Protein AF-A0A918RK84-F1 (afdb_monomer_lite)

InterPro domains:
  IPR019886 Sodium symporter small subunit [PF13937] (36-111)
  IPR019886 Sodium symporter small subunit [TIGR03647] (37-111)

Organism: NCBI:txid1329800

Radius of gyration: 28.14 Å; chains: 1; bounding box: 78×20×62 Å

Structure (mmCIF, N/CA/C/O backbone):
data_AF-A0A918RK84-F1
#
_entry.id   AF-A0A918RK84-F1
#
loop_
_atom_site.group_PDB
_atom_site.id
_atom_site.type_symbol
_atom_site.label_atom_id
_atom_site.label_alt_id
_atom_site.label_comp_id
_atom_site.label_asym_id
_atom_site.label_entity_id
_atom_site.label_seq_id
_atom_site.pdbx_PDB_ins_code
_atom_site.Cartn_x
_atom_site.Cartn_y
_atom_site.Cartn_z
_atom_site.occupancy
_atom_site.B_iso_or_equiv
_atom_site.auth_seq_id
_atom_site.auth_comp_id
_atom_site.auth_asym_id
_atom_site.auth_atom_id
_atom_site.pdbx_PDB_model_num
ATOM 1 N N . MET A 1 1 ? 55.969 -10.867 -16.854 1.00 53.53 1 MET A N 1
ATOM 2 C CA . MET A 1 1 ? 56.149 -11.609 -18.125 1.00 53.53 1 MET A CA 1
ATOM 3 C C . MET A 1 1 ? 54.866 -11.724 -18.970 1.00 53.53 1 MET A C 1
ATOM 5 O O . MET A 1 1 ? 54.984 -11.781 -20.182 1.00 53.53 1 MET A O 1
ATOM 9 N N . ALA A 1 2 ? 53.653 -11.671 -18.391 1.00 54.00 2 ALA A N 1
ATOM 10 C CA . ALA A 1 2 ? 52.381 -11.775 -19.135 1.00 54.00 2 ALA A CA 1
ATOM 11 C C . ALA A 1 2 ? 52.042 -10.578 -20.061 1.00 54.00 2 ALA A C 1
ATOM 13 O O . ALA A 1 2 ? 51.409 -10.757 -21.097 1.00 54.00 2 ALA A O 1
ATOM 14 N N . TYR A 1 3 ? 52.509 -9.366 -19.743 1.00 56.25 3 TYR A N 1
ATOM 15 C CA . TYR A 1 3 ? 52.186 -8.155 -20.516 1.00 56.25 3 TYR A CA 1
ATOM 16 C C . TYR A 1 3 ? 52.828 -8.094 -21.916 1.00 56.25 3 TYR A C 1
ATOM 18 O O . TYR A 1 3 ? 52.288 -7.437 -22.803 1.00 56.25 3 TYR A O 1
ATOM 26 N N . TYR A 1 4 ? 53.944 -8.797 -22.148 1.00 61.91 4 TYR A N 1
ATOM 27 C CA . TYR A 1 4 ? 54.603 -8.821 -23.463 1.00 61.91 4 TYR A CA 1
ATOM 28 C C . TYR A 1 4 ? 53.859 -9.696 -24.482 1.00 61.91 4 TYR A C 1
ATOM 30 O O . TYR A 1 4 ? 53.801 -9.343 -25.658 1.00 61.91 4 TYR A O 1
ATOM 38 N N . TYR A 1 5 ? 53.220 -10.781 -24.035 1.00 60.53 5 TYR A N 1
ATOM 39 C CA . TYR A 1 5 ? 52.457 -11.668 -24.921 1.00 60.53 5 TYR A CA 1
ATOM 40 C C . TYR A 1 5 ? 51.179 -11.004 -25.458 1.00 60.53 5 TYR A C 1
ATOM 42 O O . TYR A 1 5 ? 50.834 -11.186 -26.623 1.00 60.53 5 TYR A O 1
ATOM 50 N N . CYS A 1 6 ? 50.522 -10.158 -24.659 1.00 61.62 6 CYS A N 1
ATOM 51 C CA . CYS A 1 6 ? 49.292 -9.469 -25.068 1.00 61.62 6 CYS A CA 1
ATOM 52 C C . CYS A 1 6 ? 49.505 -8.420 -26.180 1.00 61.62 6 CYS A C 1
ATOM 54 O O . CYS A 1 6 ? 48.592 -8.157 -26.959 1.00 61.62 6 CYS A O 1
ATOM 56 N N . ARG A 1 7 ? 50.706 -7.831 -26.297 1.00 68.00 7 ARG A N 1
ATOM 57 C CA . ARG A 1 7 ? 51.005 -6.773 -27.284 1.00 68.00 7 ARG A CA 1
ATOM 58 C C . ARG A 1 7 ? 51.393 -7.312 -28.668 1.00 68.00 7 ARG A C 1
ATOM 60 O O . ARG A 1 7 ? 51.159 -6.625 -29.655 1.00 68.00 7 ARG A O 1
ATOM 67 N N . ILE A 1 8 ? 51.954 -8.524 -28.748 1.00 63.16 8 ILE A N 1
ATOM 68 C CA . ILE A 1 8 ? 52.411 -9.147 -30.009 1.00 63.16 8 ILE A CA 1
ATOM 69 C C . ILE A 1 8 ? 51.248 -9.762 -30.802 1.00 63.16 8 ILE A C 1
ATOM 71 O O . ILE A 1 8 ? 51.294 -9.798 -32.027 1.00 63.16 8 ILE A O 1
ATOM 75 N N . LEU A 1 9 ? 50.178 -10.194 -30.130 1.00 66.00 9 LEU A N 1
ATOM 76 C CA . LEU A 1 9 ? 49.045 -10.846 -30.789 1.00 66.00 9 LEU A CA 1
ATOM 77 C C . LEU A 1 9 ? 48.029 -9.882 -31.419 1.00 66.00 9 LEU A C 1
ATOM 79 O O . LEU A 1 9 ? 47.161 -10.354 -32.135 1.00 66.00 9 LEU A O 1
ATOM 83 N N . GLY A 1 10 ? 48.084 -8.565 -31.180 1.00 53.22 10 GLY A N 1
ATOM 84 C CA . GLY A 1 10 ? 47.182 -7.585 -31.823 1.00 53.22 10 GLY A CA 1
ATOM 85 C C . GLY A 1 10 ? 45.668 -7.795 -31.596 1.00 53.22 10 GLY A C 1
ATOM 86 O O . GLY A 1 10 ? 44.852 -7.090 -32.183 1.00 53.22 10 GLY A O 1
ATOM 87 N N . ILE A 1 11 ? 45.271 -8.744 -30.743 1.00 59.31 11 ILE A N 1
ATOM 88 C CA . ILE A 1 11 ? 43.905 -9.293 -30.680 1.00 59.31 11 ILE A CA 1
ATOM 89 C C . ILE A 1 11 ? 42.993 -8.589 -29.654 1.00 59.31 11 ILE A C 1
ATOM 91 O O . ILE A 1 11 ? 41.808 -8.894 -29.587 1.00 59.31 11 ILE A O 1
ATOM 95 N N . GLN A 1 12 ? 43.449 -7.583 -28.898 1.00 57.91 12 GLN A N 1
ATOM 96 C CA . GLN A 1 12 ? 42.578 -6.961 -27.879 1.00 57.91 12 GLN A CA 1
ATOM 97 C C . GLN A 1 12 ? 41.676 -5.803 -28.337 1.00 57.91 12 GLN A C 1
ATOM 99 O O . GLN A 1 12 ? 40.825 -5.392 -27.555 1.00 57.91 12 GLN A O 1
ATOM 104 N N . GLN A 1 13 ? 41.767 -5.313 -29.579 1.00 55.53 13 GLN A N 1
ATOM 105 C CA . GLN A 1 13 ? 40.878 -4.231 -30.050 1.00 55.53 13 GLN A CA 1
ATOM 106 C C . GLN A 1 13 ? 39.877 -4.670 -31.133 1.00 55.53 13 GLN A C 1
ATOM 108 O O . GLN A 1 13 ? 38.813 -4.073 -31.257 1.00 55.53 13 GLN A O 1
ATOM 113 N N . ALA A 1 14 ? 40.166 -5.727 -31.897 1.00 52.97 14 ALA A N 1
ATOM 114 C CA . ALA A 1 14 ? 39.341 -6.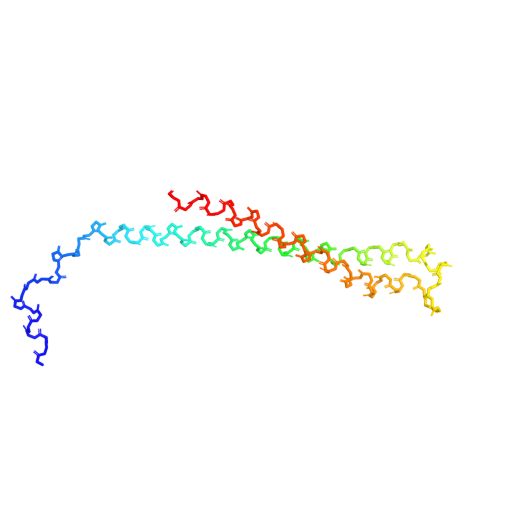115 -33.047 1.00 52.97 14 ALA A CA 1
ATOM 115 C C . ALA A 1 14 ? 37.980 -6.733 -32.664 1.00 52.97 14 ALA A C 1
ATOM 117 O O . ALA A 1 14 ? 37.023 -6.616 -33.424 1.00 52.97 14 ALA A O 1
ATOM 118 N N . ALA A 1 15 ? 37.863 -7.338 -31.477 1.00 60.31 15 ALA A N 1
ATOM 119 C CA . ALA A 1 15 ? 36.588 -7.854 -30.964 1.00 60.31 15 ALA A CA 1
ATOM 120 C C . ALA A 1 15 ? 35.748 -6.786 -30.230 1.00 60.31 15 ALA A C 1
ATOM 122 O O . ALA A 1 15 ? 34.569 -7.002 -29.957 1.00 60.31 15 ALA A O 1
ATOM 123 N N . TYR A 1 16 ? 36.336 -5.625 -29.925 1.00 61.53 16 TYR A N 1
ATOM 124 C CA . TYR A 1 16 ? 35.685 -4.531 -29.207 1.00 61.53 16 TYR A CA 1
ATOM 125 C C . TYR A 1 16 ? 35.431 -3.364 -30.164 1.00 61.53 16 TYR A C 1
ATOM 127 O O . TYR A 1 16 ? 36.211 -2.418 -30.278 1.00 61.53 16 TYR A O 1
ATOM 135 N N . THR A 1 17 ? 34.331 -3.455 -30.908 1.00 66.19 17 THR A N 1
ATOM 136 C CA . THR A 1 17 ? 33.906 -2.395 -31.827 1.00 66.19 17 THR A CA 1
ATOM 137 C C . THR A 1 17 ? 33.191 -1.274 -31.055 1.00 66.19 17 THR A C 1
ATOM 139 O O . THR A 1 17 ? 32.429 -1.560 -30.128 1.00 66.19 17 THR A O 1
ATOM 142 N N . PRO A 1 18 ? 33.347 0.012 -31.430 1.00 66.25 18 PRO A N 1
ATOM 143 C CA . PRO A 1 18 ? 32.638 1.121 -30.774 1.00 66.25 18 PRO A CA 1
ATOM 144 C C . PRO A 1 18 ? 31.107 0.991 -30.862 1.00 66.25 18 PRO A C 1
ATOM 146 O O . PRO A 1 18 ? 30.385 1.474 -29.992 1.00 66.25 18 PRO A O 1
ATOM 149 N N . LYS A 1 19 ? 30.600 0.274 -31.874 1.00 69.50 19 LYS A N 1
ATOM 150 C CA . LYS A 1 19 ? 29.176 -0.052 -32.011 1.00 69.50 19 LYS A CA 1
ATOM 151 C C . LYS A 1 19 ? 28.701 -1.048 -30.941 1.00 69.50 19 LYS A C 1
ATOM 153 O O . LYS A 1 19 ? 27.589 -0.907 -30.451 1.00 69.50 19 LYS A O 1
ATOM 158 N N . SER A 1 20 ? 29.555 -1.988 -30.528 1.00 75.50 20 SER A N 1
ATOM 159 C CA . SER A 1 20 ? 29.266 -2.934 -29.440 1.00 75.50 20 SER A CA 1
ATOM 160 C C . SER A 1 20 ? 29.189 -2.237 -28.078 1.00 75.50 20 SER A C 1
ATOM 162 O O . SER A 1 20 ? 28.217 -2.425 -27.352 1.00 75.50 20 SER A O 1
ATOM 164 N N . TYR A 1 21 ? 30.143 -1.351 -27.762 1.00 79.62 21 TYR A N 1
ATOM 165 C CA . TYR A 1 21 ? 30.114 -0.574 -26.513 1.00 79.62 21 TYR A CA 1
ATOM 166 C C . TYR A 1 21 ? 28.834 0.253 -26.373 1.00 79.62 21 TYR A C 1
ATOM 168 O O . TYR A 1 21 ? 28.166 0.174 -25.346 1.00 79.62 21 TYR A O 1
ATOM 176 N N . ASN A 1 22 ? 28.461 1.001 -27.417 1.00 85.19 22 ASN A N 1
ATOM 177 C CA . ASN A 1 22 ? 27.238 1.795 -27.388 1.00 85.19 22 ASN A CA 1
ATOM 178 C C . ASN A 1 22 ? 25.999 0.913 -27.208 1.00 85.19 22 ASN A C 1
ATOM 180 O O . ASN A 1 22 ? 25.151 1.261 -26.402 1.00 85.19 22 ASN A O 1
ATOM 184 N N . ASN A 1 23 ? 25.910 -0.248 -27.861 1.00 85.44 23 ASN A N 1
ATOM 185 C CA . ASN A 1 23 ? 24.774 -1.154 -27.669 1.00 85.44 23 ASN A CA 1
ATOM 186 C C . ASN A 1 23 ? 24.684 -1.672 -26.224 1.00 85.44 23 ASN A C 1
ATOM 188 O O . ASN A 1 23 ? 23.615 -1.610 -25.631 1.00 85.44 23 ASN A O 1
ATOM 192 N N . ILE A 1 24 ? 25.809 -2.084 -25.630 1.00 84.56 24 ILE A N 1
ATOM 193 C CA . ILE A 1 24 ? 25.867 -2.555 -24.234 1.00 84.56 24 ILE A CA 1
ATOM 194 C C . ILE A 1 24 ? 25.489 -1.431 -23.258 1.00 84.56 24 ILE A C 1
ATOM 196 O O . ILE A 1 24 ? 24.807 -1.663 -22.260 1.00 84.56 24 ILE A O 1
ATOM 200 N N . VAL A 1 25 ? 25.938 -0.202 -23.520 1.00 86.44 25 VAL A N 1
ATOM 201 C CA . VAL A 1 25 ? 25.611 0.961 -22.685 1.00 86.44 25 VAL A CA 1
ATOM 202 C C . VAL A 1 25 ? 24.140 1.342 -22.833 1.00 86.44 25 VAL A C 1
ATOM 204 O O . VAL A 1 25 ? 23.482 1.554 -21.819 1.00 86.44 25 VAL A O 1
ATOM 207 N N . MET A 1 26 ? 23.603 1.380 -24.054 1.00 86.06 26 MET A N 1
ATOM 208 C CA . MET A 1 26 ? 22.193 1.701 -24.299 1.00 86.06 26 MET A CA 1
ATOM 209 C C . MET A 1 26 ? 21.259 0.636 -23.717 1.00 86.06 26 MET A C 1
ATOM 211 O O . MET A 1 26 ? 20.257 0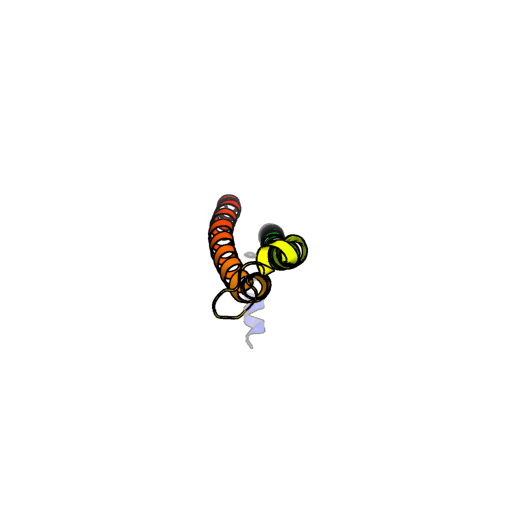.989 -23.103 1.00 86.06 26 MET A O 1
ATOM 215 N N . GLU A 1 27 ? 21.615 -0.648 -23.819 1.00 85.56 27 GLU A N 1
ATOM 216 C CA . GLU A 1 27 ? 20.883 -1.744 -23.176 1.00 85.56 27 GLU A CA 1
ATOM 217 C C . GLU A 1 27 ? 20.881 -1.579 -21.651 1.00 85.56 27 GLU A C 1
ATOM 219 O O . GLU A 1 27 ? 19.828 -1.635 -21.022 1.00 85.56 27 GLU A O 1
ATOM 224 N N . LYS A 1 28 ? 22.035 -1.274 -21.042 1.00 83.94 28 LYS A N 1
ATOM 225 C CA . LYS A 1 28 ? 22.115 -1.015 -19.595 1.00 83.94 28 LYS A CA 1
ATOM 226 C C . LYS A 1 28 ? 21.311 0.208 -19.159 1.00 83.94 28 LYS A C 1
ATOM 228 O O . LYS A 1 28 ? 20.711 0.158 -18.088 1.00 83.94 28 LYS A O 1
ATOM 233 N N . ILE A 1 29 ? 21.302 1.286 -19.946 1.00 85.38 29 ILE A N 1
ATOM 234 C CA . ILE A 1 29 ? 20.502 2.486 -19.656 1.00 85.38 29 ILE A CA 1
ATOM 235 C C . ILE A 1 29 ? 19.011 2.135 -19.718 1.00 85.38 29 ILE A C 1
ATOM 237 O O . ILE A 1 29 ? 18.305 2.360 -18.741 1.00 85.38 29 ILE A O 1
ATOM 241 N N . ALA A 1 30 ? 18.557 1.477 -20.788 1.00 83.88 30 ALA A N 1
ATOM 242 C CA . ALA A 1 30 ? 17.160 1.073 -20.940 1.00 83.88 30 ALA A CA 1
ATOM 243 C C . ALA A 1 30 ? 16.698 0.100 -19.840 1.00 83.88 30 ALA A C 1
ATOM 245 O O . ALA A 1 30 ? 15.601 0.242 -19.301 1.00 83.88 30 ALA A O 1
ATOM 246 N N . MET A 1 31 ? 17.539 -0.869 -19.462 1.00 82.19 31 MET A N 1
ATOM 247 C CA . MET A 1 31 ? 17.262 -1.796 -18.357 1.00 82.19 31 MET A CA 1
ATOM 248 C C . MET A 1 31 ? 17.171 -1.065 -17.013 1.00 82.19 31 MET A C 1
ATOM 250 O O . MET A 1 31 ? 16.303 -1.373 -16.195 1.00 82.19 31 MET A O 1
ATOM 254 N N . LYS A 1 32 ? 18.041 -0.073 -16.786 1.00 82.69 32 LYS A N 1
ATOM 255 C CA . LYS A 1 32 ? 18.023 0.749 -15.575 1.00 82.69 32 LYS A CA 1
ATOM 256 C C . LYS A 1 32 ? 16.759 1.611 -15.499 1.00 82.69 32 LYS A C 1
ATOM 258 O O . LYS A 1 32 ? 16.125 1.633 -14.449 1.00 82.69 32 LYS A O 1
ATOM 263 N N . ASP A 1 33 ? 16.348 2.235 -16.602 1.00 84.06 33 ASP A N 1
ATOM 264 C CA . ASP A 1 33 ? 15.127 3.049 -16.664 1.00 84.06 33 ASP A CA 1
ATOM 265 C C . ASP A 1 33 ? 13.868 2.208 -16.375 1.00 84.06 33 ASP A C 1
ATOM 267 O O . ASP A 1 33 ? 12.996 2.623 -15.605 1.00 84.06 33 ASP A O 1
ATOM 271 N N . LYS A 1 34 ? 13.796 0.981 -16.919 1.00 82.12 34 LYS A N 1
ATOM 272 C CA . LYS A 1 34 ? 12.715 0.019 -16.626 1.00 82.12 34 LYS A CA 1
ATOM 273 C C . LYS A 1 34 ? 12.697 -0.393 -15.149 1.00 82.12 34 LYS A C 1
ATOM 275 O O . LYS A 1 34 ? 11.635 -0.387 -14.526 1.00 82.12 34 LYS A O 1
ATOM 280 N N . ALA A 1 35 ? 13.859 -0.696 -14.566 1.00 83.38 35 ALA A N 1
ATOM 281 C CA . ALA A 1 35 ? 13.972 -1.050 -13.150 1.00 83.38 35 ALA A CA 1
ATOM 282 C C . ALA A 1 35 ? 13.566 0.110 -12.219 1.00 83.38 35 ALA A C 1
ATOM 284 O O . ALA A 1 35 ? 12.914 -0.111 -11.196 1.00 83.38 35 ALA A O 1
ATOM 285 N N . GLU A 1 36 ? 13.896 1.355 -12.577 1.00 86.81 36 GLU A N 1
ATOM 286 C CA . GLU A 1 36 ? 13.478 2.542 -11.825 1.00 86.81 36 GLU A CA 1
ATOM 287 C C . GLU A 1 36 ? 11.959 2.766 -11.881 1.00 86.81 36 GLU A C 1
ATOM 289 O O . GLU A 1 36 ? 11.352 3.130 -10.868 1.00 86.81 36 GLU A O 1
ATOM 294 N N . ALA A 1 37 ? 11.329 2.536 -13.037 1.00 86.31 37 ALA A N 1
ATOM 295 C CA . ALA A 1 37 ? 9.877 2.624 -13.189 1.00 86.31 37 ALA A CA 1
ATOM 296 C C . ALA A 1 37 ? 9.149 1.557 -12.354 1.00 86.31 37 ALA A C 1
ATOM 298 O O . ALA A 1 37 ? 8.221 1.892 -11.610 1.00 86.31 37 ALA A O 1
ATOM 299 N N . TYR A 1 38 ? 9.625 0.308 -12.400 1.00 83.88 38 TYR A N 1
ATOM 300 C CA . TYR A 1 38 ? 9.121 -0.793 -11.574 1.00 83.88 38 TYR A CA 1
ATOM 301 C C . TYR A 1 38 ? 9.225 -0.471 -10.078 1.00 83.88 38 TYR A C 1
ATOM 303 O O . TYR A 1 38 ? 8.247 -0.574 -9.333 1.00 83.88 38 TYR A O 1
ATOM 311 N N . TRP A 1 39 ? 10.394 0.007 -9.637 1.00 87.25 39 TRP A N 1
ATOM 312 C CA . TRP A 1 39 ? 10.619 0.385 -8.243 1.00 87.25 39 TRP A CA 1
ATOM 313 C C . TRP A 1 39 ? 9.643 1.469 -7.775 1.00 87.25 39 TRP A C 1
ATOM 315 O O . TRP A 1 39 ? 9.015 1.332 -6.724 1.00 87.25 39 TRP A O 1
ATOM 325 N N . LYS A 1 40 ? 9.461 2.534 -8.568 1.00 89.31 40 LYS A N 1
ATOM 326 C CA . LYS A 1 40 ? 8.510 3.611 -8.248 1.00 89.31 40 LYS A CA 1
ATOM 327 C C . LYS A 1 40 ? 7.073 3.098 -8.151 1.00 89.31 40 LYS A C 1
ATOM 329 O O . LYS A 1 40 ? 6.350 3.511 -7.242 1.00 89.31 40 LYS A O 1
ATOM 334 N N . ALA A 1 41 ? 6.660 2.207 -9.051 1.00 88.69 41 ALA A N 1
ATOM 335 C CA . ALA A 1 41 ? 5.325 1.619 -9.037 1.00 88.69 41 ALA A CA 1
ATOM 336 C C . ALA A 1 41 ? 5.094 0.764 -7.781 1.00 88.69 41 ALA A C 1
ATOM 338 O O . ALA A 1 41 ? 4.092 0.955 -7.086 1.00 88.69 41 ALA A O 1
ATOM 339 N N . ASN A 1 42 ? 6.057 -0.091 -7.425 1.00 89.19 42 ASN A N 1
ATOM 340 C CA . ASN A 1 42 ? 5.980 -0.907 -6.217 1.00 89.19 42 ASN A CA 1
ATOM 341 C C . ASN A 1 42 ? 5.925 -0.049 -4.939 1.00 89.19 42 ASN A C 1
ATOM 343 O O . ASN A 1 42 ? 5.051 -0.225 -4.090 1.00 89.19 42 ASN A O 1
ATOM 347 N N . VAL A 1 43 ? 6.799 0.956 -4.829 1.00 90.94 43 VAL A N 1
ATOM 348 C CA . VAL A 1 43 ? 6.798 1.888 -3.690 1.00 90.94 43 VAL A CA 1
ATOM 349 C C . VAL A 1 43 ? 5.472 2.651 -3.599 1.00 90.94 43 VAL A C 1
ATOM 351 O O . VAL A 1 43 ? 4.931 2.813 -2.505 1.00 90.94 43 VAL A O 1
ATOM 354 N N . SER A 1 44 ? 4.898 3.080 -4.730 1.00 91.88 44 SER A N 1
ATOM 355 C CA . SER A 1 44 ? 3.585 3.737 -4.752 1.00 91.88 44 SER A CA 1
ATOM 356 C C . SER A 1 44 ? 2.469 2.822 -4.238 1.00 91.88 44 SER A C 1
ATOM 358 O O . SER A 1 44 ? 1.600 3.283 -3.495 1.00 91.88 44 SER A O 1
ATOM 360 N N . LEU A 1 45 ? 2.492 1.531 -4.590 1.00 90.69 45 LEU A N 1
ATOM 361 C CA . LEU A 1 45 ? 1.544 0.543 -4.068 1.00 90.69 45 LEU A CA 1
ATOM 362 C C . LEU A 1 45 ? 1.688 0.396 -2.552 1.00 90.69 45 LEU A C 1
ATOM 364 O O . LEU A 1 45 ? 0.703 0.564 -1.836 1.00 90.69 45 LEU A O 1
ATOM 368 N N . ILE A 1 46 ? 2.907 0.172 -2.057 1.00 90.81 46 ILE A N 1
ATOM 369 C CA . ILE A 1 46 ? 3.178 0.028 -0.619 1.00 90.81 46 ILE A CA 1
ATOM 370 C C . ILE A 1 46 ? 2.691 1.260 0.155 1.00 90.81 46 ILE A C 1
ATOM 372 O O . ILE A 1 46 ? 2.003 1.114 1.164 1.00 90.81 46 ILE A O 1
ATOM 376 N N . LEU A 1 47 ? 2.974 2.473 -0.333 1.00 91.94 47 LEU A N 1
ATOM 377 C CA . LEU A 1 47 ? 2.534 3.717 0.310 1.00 91.94 47 LEU A CA 1
ATOM 378 C C . LEU A 1 47 ? 1.007 3.844 0.371 1.00 91.94 47 LEU A C 1
ATOM 380 O O . LEU A 1 47 ? 0.468 4.228 1.409 1.00 91.94 47 LEU A O 1
ATOM 384 N N . LYS A 1 48 ? 0.296 3.497 -0.710 1.00 90.75 48 LYS A N 1
ATOM 385 C CA . LYS A 1 48 ? -1.178 3.496 -0.724 1.00 90.75 48 LYS A CA 1
ATOM 386 C C . LYS A 1 48 ? -1.741 2.491 0.276 1.00 90.75 48 LYS A C 1
ATOM 388 O O . LYS A 1 48 ? -2.684 2.811 0.995 1.00 90.75 48 LYS A O 1
ATOM 393 N N . LEU A 1 49 ? -1.156 1.298 0.346 1.00 90.56 49 LEU A N 1
ATOM 394 C CA . LEU A 1 49 ? -1.575 0.267 1.291 1.00 90.56 49 LEU A CA 1
ATOM 395 C C . LEU A 1 49 ? -1.317 0.690 2.741 1.00 90.56 49 LEU A C 1
ATOM 397 O O . LEU A 1 49 ? -2.194 0.499 3.577 1.00 90.56 49 LEU A O 1
ATOM 401 N N . LEU A 1 50 ? -0.177 1.324 3.032 1.00 89.75 50 LEU A N 1
ATOM 402 C CA . LEU A 1 50 ? 0.113 1.894 4.353 1.00 89.75 50 LEU A CA 1
ATOM 403 C C . LEU A 1 50 ? -0.883 2.992 4.738 1.00 89.75 50 LEU A C 1
ATOM 405 O O . LEU A 1 50 ? -1.333 3.037 5.881 1.00 89.75 50 LEU A O 1
ATOM 409 N N . ALA A 1 51 ? -1.245 3.861 3.792 1.00 89.62 51 ALA A N 1
ATOM 410 C CA . ALA A 1 51 ? -2.236 4.903 4.031 1.00 89.62 51 ALA A CA 1
ATOM 411 C C . ALA A 1 51 ? -3.602 4.294 4.385 1.00 89.62 51 ALA A C 1
ATOM 413 O O . ALA A 1 51 ? -4.199 4.677 5.387 1.00 89.62 51 ALA A O 1
ATOM 414 N N . ILE A 1 52 ? -4.070 3.301 3.620 1.00 87.44 52 ILE A N 1
ATOM 415 C CA . ILE A 1 52 ? -5.328 2.589 3.906 1.00 87.44 52 ILE A CA 1
ATOM 416 C C . ILE A 1 52 ? -5.250 1.879 5.261 1.00 87.44 52 ILE A C 1
ATOM 418 O O . ILE A 1 52 ? -6.168 1.993 6.072 1.00 87.44 52 ILE A O 1
ATOM 422 N N . TRP A 1 53 ? -4.140 1.188 5.524 1.00 86.81 53 TRP A N 1
ATOM 423 C CA . TRP A 1 53 ? -3.907 0.484 6.779 1.00 86.81 53 TRP A CA 1
ATOM 424 C C . TRP A 1 53 ? -3.984 1.413 7.993 1.00 86.81 53 TRP A C 1
ATOM 426 O O . TRP A 1 53 ? -4.562 1.035 9.005 1.00 86.81 53 TRP A O 1
ATOM 436 N N . PHE A 1 54 ? -3.446 2.630 7.897 1.00 84.81 54 PHE A N 1
ATOM 437 C CA . PHE A 1 54 ? -3.505 3.603 8.985 1.00 84.81 54 PHE A CA 1
ATOM 438 C C . PHE A 1 54 ? -4.899 4.219 9.130 1.00 84.81 54 PHE A C 1
ATOM 440 O O . PHE A 1 54 ? -5.412 4.363 10.235 1.00 84.81 54 PHE A O 1
ATOM 447 N N . VAL A 1 55 ? -5.537 4.568 8.013 1.00 83.75 55 VAL A N 1
ATOM 448 C CA . VAL A 1 55 ? -6.801 5.309 8.000 1.00 83.75 55 VAL A CA 1
ATOM 449 C C . VAL A 1 55 ? -7.975 4.460 8.486 1.00 83.75 55 VAL A C 1
ATOM 451 O O . VAL A 1 55 ? -8.826 4.973 9.206 1.00 83.75 55 VAL A O 1
ATOM 454 N N . VAL A 1 56 ? -8.037 3.173 8.137 1.00 75.19 56 VAL A N 1
ATOM 455 C CA . VAL A 1 56 ? -9.201 2.319 8.442 1.00 75.19 56 VAL A CA 1
ATOM 456 C C . VAL A 1 56 ? -9.422 2.114 9.954 1.00 75.19 56 VAL A C 1
ATOM 458 O O . VAL A 1 56 ? -10.532 2.386 10.417 1.00 75.19 56 VAL A O 1
ATOM 461 N N . PRO A 1 57 ? -8.419 1.717 10.764 1.00 74.38 57 PRO A N 1
ATOM 462 C CA . PRO A 1 57 ? -8.581 1.593 12.210 1.00 74.38 57 PRO A CA 1
ATOM 463 C C . PRO A 1 57 ? -8.691 2.956 12.904 1.00 74.38 57 PRO A C 1
ATOM 465 O O . PRO A 1 57 ? -9.453 3.075 13.859 1.00 74.38 57 PRO A O 1
ATOM 468 N N . PHE A 1 58 ? -7.978 3.991 12.432 1.00 75.81 58 PHE A N 1
ATOM 469 C CA . PHE A 1 58 ? -8.029 5.320 13.054 1.00 75.81 58 PHE A CA 1
ATOM 470 C C . PHE A 1 58 ? -9.360 6.031 12.803 1.00 75.81 58 PHE A C 1
ATOM 472 O O . PHE A 1 58 ? -9.978 6.497 13.753 1.00 75.81 58 PHE A O 1
ATOM 479 N N . LEU A 1 59 ? -9.847 6.099 11.560 1.00 73.06 59 LEU A N 1
ATOM 480 C CA . LEU A 1 59 ? -11.141 6.727 11.266 1.00 73.06 59 LEU A CA 1
ATOM 481 C C . LEU A 1 59 ? -12.308 5.863 11.746 1.00 73.06 59 LEU A C 1
ATOM 483 O O . LEU A 1 59 ? -13.244 6.393 12.336 1.00 73.06 59 LEU A O 1
ATOM 487 N N . GLY A 1 60 ? -12.248 4.543 11.542 1.00 68.44 60 GLY A N 1
ATOM 488 C CA . GLY A 1 60 ? -13.300 3.627 11.985 1.00 68.44 60 GLY A CA 1
ATOM 489 C C . GLY A 1 60 ? -13.401 3.536 13.508 1.00 68.44 60 GLY A C 1
ATOM 490 O O . GLY A 1 60 ? -14.500 3.535 14.053 1.00 68.44 60 GLY A O 1
ATOM 491 N N . GLY A 1 61 ? -12.261 3.513 14.201 1.00 66.38 61 GLY A N 1
ATOM 492 C CA . GLY A 1 61 ? -12.197 3.416 15.656 1.00 66.38 61 GLY A CA 1
ATOM 493 C C . GLY A 1 61 ? -12.507 4.720 16.389 1.00 66.38 61 GLY A C 1
ATOM 494 O O . GLY A 1 61 ? -13.073 4.648 17.472 1.00 66.38 61 GLY A O 1
ATOM 495 N N . ILE A 1 62 ? -12.173 5.891 15.822 1.00 68.00 62 ILE A N 1
ATOM 496 C CA . ILE A 1 62 ? -12.383 7.202 16.469 1.00 68.00 62 ILE A CA 1
ATOM 497 C C . ILE A 1 62 ? -13.753 7.796 16.130 1.00 68.00 62 ILE A C 1
ATOM 499 O O . ILE A 1 62 ? -14.438 8.276 17.026 1.00 68.00 62 ILE A O 1
ATOM 503 N N . VAL A 1 63 ? -14.180 7.769 14.861 1.00 69.69 63 VAL A N 1
ATOM 504 C CA . VAL A 1 63 ? -15.435 8.429 14.446 1.00 69.69 63 VAL A CA 1
ATOM 505 C C . VAL A 1 63 ? -16.662 7.634 14.890 1.00 69.69 63 VAL A C 1
ATOM 507 O O . VAL A 1 63 ? -17.670 8.220 15.271 1.00 69.69 63 VAL A O 1
ATOM 510 N N . PHE A 1 64 ? -16.580 6.301 14.890 1.00 67.56 64 PHE A N 1
ATOM 511 C CA . PHE A 1 64 ? -17.685 5.433 15.312 1.00 67.56 64 PHE A CA 1
ATOM 512 C C . PHE A 1 64 ? -17.543 4.937 16.754 1.00 67.56 64 PHE A C 1
ATOM 514 O O . PHE A 1 64 ? -18.283 4.043 17.170 1.00 67.56 64 PHE A O 1
ATOM 521 N N . VAL A 1 65 ? -16.623 5.522 17.530 1.00 68.31 65 VAL A N 1
ATOM 522 C CA . VAL A 1 65 ? -16.318 5.092 18.900 1.00 68.31 65 VAL A CA 1
ATOM 523 C C . VAL A 1 65 ? -17.562 5.095 19.789 1.00 68.31 65 VAL A C 1
ATOM 525 O O . VAL A 1 65 ? -17.793 4.132 20.514 1.00 68.31 65 VAL A O 1
ATOM 528 N N . ASP A 1 66 ? -18.419 6.111 19.662 1.00 68.00 66 ASP A N 1
ATOM 529 C CA . ASP A 1 66 ? -19.611 6.281 20.499 1.00 68.00 66 ASP A CA 1
ATOM 530 C C . ASP A 1 66 ? -20.705 5.252 20.194 1.00 68.00 66 ASP A C 1
ATOM 532 O O . ASP A 1 66 ? -21.454 4.858 21.084 1.00 68.00 66 ASP A O 1
ATOM 536 N N . THR A 1 67 ? -20.787 4.780 18.946 1.00 71.62 67 THR A N 1
ATOM 537 C CA . THR A 1 67 ? -21.737 3.724 18.552 1.00 71.62 67 THR A CA 1
ATOM 538 C C . THR A 1 67 ? -21.177 2.340 18.878 1.00 71.62 67 THR A C 1
ATOM 540 O O . THR A 1 67 ? -21.896 1.470 19.360 1.00 71.62 67 THR A O 1
ATOM 543 N N . LEU A 1 68 ? -19.877 2.132 18.656 1.00 66.69 68 LEU A N 1
ATOM 544 C CA . LEU A 1 68 ? -19.217 0.845 18.873 1.00 66.69 68 LEU A CA 1
ATOM 545 C C . LEU A 1 68 ? -19.028 0.538 20.362 1.00 66.69 68 LEU A C 1
ATOM 547 O O . LEU A 1 68 ? -19.186 -0.610 20.759 1.00 66.69 68 LEU A O 1
ATOM 551 N N . ASN A 1 69 ? -18.759 1.538 21.204 1.00 68.25 69 ASN A N 1
ATOM 552 C CA . ASN A 1 69 ? -18.589 1.342 22.648 1.00 68.25 69 ASN A CA 1
ATOM 553 C C . ASN A 1 69 ? -19.885 0.977 23.387 1.00 68.25 69 ASN A C 1
ATOM 555 O O . ASN A 1 69 ? -19.816 0.568 24.545 1.00 68.25 69 ASN A O 1
ATOM 559 N N . GLN A 1 70 ? -21.051 1.072 22.737 1.00 75.31 70 GLN A N 1
ATOM 560 C CA . GLN A 1 70 ? -22.305 0.534 23.281 1.00 75.31 70 GLN A CA 1
ATOM 561 C C . GLN A 1 70 ? -22.291 -0.997 23.339 1.00 75.31 70 GLN A C 1
ATOM 563 O O . GLN A 1 70 ? -22.981 -1.598 24.161 1.00 75.31 70 GLN A O 1
ATOM 568 N N . PHE A 1 71 ? -21.470 -1.628 22.498 1.00 73.31 71 PHE A N 1
ATOM 569 C CA . PHE A 1 71 ? -21.256 -3.062 22.492 1.00 73.31 71 PHE A CA 1
ATOM 570 C C . PHE A 1 71 ? -19.894 -3.362 23.115 1.00 73.31 71 PHE A C 1
ATOM 572 O O . PHE A 1 71 ? -18.874 -2.749 22.800 1.00 73.31 71 PHE A O 1
ATOM 579 N N . SER A 1 72 ? -19.871 -4.311 24.041 1.00 75.94 72 SER A N 1
ATOM 580 C CA . SER A 1 72 ? -18.645 -4.780 24.679 1.00 75.94 72 SER A CA 1
ATOM 581 C C . SER A 1 72 ? -18.461 -6.255 24.367 1.00 75.94 72 SER A C 1
ATOM 583 O O . SER A 1 72 ? -19.395 -7.052 24.452 1.00 75.94 72 SER A O 1
ATOM 585 N N . LEU A 1 73 ? -17.248 -6.614 23.959 1.00 76.50 73 LEU A N 1
ATOM 586 C CA . LEU A 1 73 ? -16.902 -7.964 23.537 1.00 76.50 73 LEU A CA 1
ATOM 587 C C . LEU A 1 73 ? -15.834 -8.478 24.502 1.00 76.50 73 LEU A C 1
ATOM 589 O O . LEU A 1 73 ? -14.722 -7.958 24.553 1.00 76.50 73 LEU A O 1
ATOM 593 N N . GLY A 1 74 ? -16.209 -9.442 25.348 1.00 75.12 74 GLY A N 1
ATOM 594 C CA . GLY A 1 74 ? -15.312 -9.994 26.371 1.00 75.12 74 GLY A CA 1
ATOM 595 C C . GLY A 1 74 ? -14.914 -9.009 27.481 1.00 75.12 74 GLY A C 1
ATOM 596 O O . GLY A 1 74 ? -13.833 -9.145 28.042 1.00 75.12 74 GLY A O 1
ATOM 597 N N . GLY A 1 75 ? -15.753 -8.010 27.784 1.00 78.12 75 GLY A N 1
ATOM 598 C CA . GLY A 1 75 ? -15.501 -7.017 28.841 1.00 78.12 75 GLY A CA 1
ATOM 599 C C . GLY A 1 75 ? -14.729 -5.769 28.399 1.00 78.12 75 GLY A C 1
ATOM 600 O O . GLY A 1 75 ? -14.560 -4.856 29.202 1.00 78.12 75 GLY A O 1
ATOM 601 N N . TYR A 1 76 ? -14.315 -5.692 27.129 1.00 75.12 76 TYR A N 1
ATOM 602 C CA . TYR A 1 76 ? -13.680 -4.507 26.544 1.00 75.12 76 TYR A CA 1
ATOM 603 C C . TYR A 1 76 ? -14.610 -3.807 25.538 1.00 75.12 76 TYR 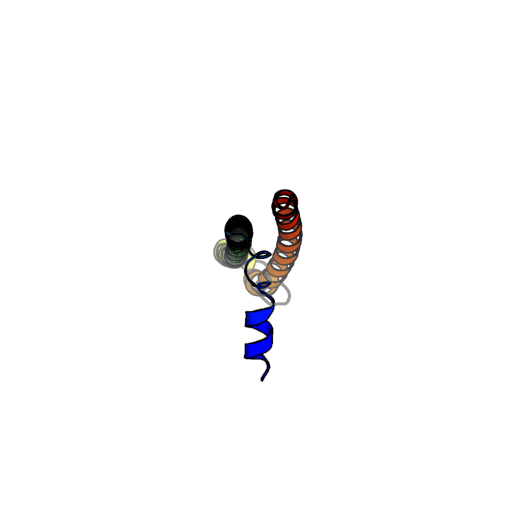A C 1
ATOM 605 O O . TYR A 1 76 ? -15.421 -4.481 24.891 1.00 75.12 76 TYR A O 1
ATOM 613 N N . PRO A 1 77 ? -14.506 -2.473 25.373 1.00 79.38 77 PRO A N 1
ATOM 614 C CA . PRO A 1 77 ? -15.290 -1.740 24.381 1.00 79.38 77 PRO A CA 1
ATOM 615 C C . PRO A 1 77 ? -14.952 -2.213 22.961 1.00 79.38 77 PRO A C 1
ATOM 617 O O . PRO A 1 77 ? -13.776 -2.385 22.628 1.00 79.38 77 PRO A O 1
ATOM 620 N N . LEU A 1 78 ? -15.957 -2.393 22.097 1.00 77.94 78 LEU A N 1
ATOM 621 C CA . LEU A 1 78 ? -15.745 -2.892 20.731 1.00 77.94 78 LEU A CA 1
ATOM 622 C C . LEU A 1 78 ? -14.827 -1.974 19.907 1.00 77.94 78 LEU A C 1
ATOM 624 O O . LEU A 1 78 ? -14.022 -2.462 19.114 1.00 77.94 78 LEU A O 1
ATOM 628 N N . GLY A 1 79 ? -14.892 -0.657 20.136 1.00 77.12 79 GLY A N 1
ATOM 629 C CA . GLY A 1 79 ? -14.002 0.308 19.486 1.00 77.12 79 GLY A CA 1
ATOM 630 C C . GLY A 1 79 ? -12.523 0.028 19.775 1.00 77.12 79 GLY A C 1
ATOM 631 O O . GLY A 1 79 ? -11.694 0.065 18.867 1.00 77.12 79 GLY A O 1
ATOM 632 N N . PHE A 1 80 ? -12.199 -0.357 21.014 1.00 76.75 80 PHE A N 1
ATOM 633 C CA . PHE A 1 80 ? -10.840 -0.736 21.407 1.00 76.75 80 PHE A CA 1
ATOM 634 C C . PHE A 1 80 ? -10.392 -2.045 20.738 1.00 76.75 80 PHE A C 1
ATOM 636 O O . PHE A 1 80 ? -9.272 -2.139 20.234 1.00 76.75 80 PHE A O 1
ATOM 643 N N . TRP A 1 81 ? -11.281 -3.041 20.666 1.00 81.94 81 TRP A N 1
ATOM 644 C CA . TRP A 1 81 ? -10.989 -4.309 19.991 1.00 81.94 81 TRP A CA 1
ATOM 645 C C . TRP A 1 81 ? -10.695 -4.113 18.497 1.00 81.94 81 TRP A C 1
ATOM 647 O O . TRP A 1 81 ? -9.731 -4.680 17.982 1.00 81.94 81 TRP A O 1
ATOM 657 N N . ILE A 1 82 ? -11.468 -3.270 17.802 1.00 78.94 82 ILE A N 1
ATOM 658 C CA . ILE A 1 82 ? -11.245 -2.965 16.379 1.00 78.94 82 ILE A CA 1
ATOM 659 C C . ILE A 1 82 ? -9.936 -2.193 16.182 1.00 78.94 82 ILE A C 1
ATOM 661 O O . ILE A 1 82 ? -9.179 -2.507 15.262 1.00 78.94 82 ILE A O 1
ATOM 665 N N . ALA A 1 83 ? -9.628 -1.232 17.056 1.00 80.25 83 ALA A N 1
ATOM 666 C CA . ALA A 1 83 ? -8.382 -0.475 16.972 1.00 80.25 83 ALA A CA 1
ATOM 667 C C . ALA A 1 83 ? -7.144 -1.386 17.060 1.00 80.25 83 ALA A C 1
ATOM 669 O O . ALA A 1 83 ? -6.176 -1.185 16.327 1.00 80.25 83 ALA A O 1
ATOM 670 N N . GLN A 1 84 ? -7.187 -2.408 17.920 1.00 79.81 84 GLN A N 1
ATOM 671 C CA . GLN A 1 84 ? -6.046 -3.286 18.168 1.00 79.81 84 GLN A CA 1
ATOM 672 C C . GLN A 1 84 ? -6.048 -4.542 17.282 1.00 79.81 84 GLN A C 1
ATOM 674 O O . GLN A 1 84 ? -5.132 -4.745 16.487 1.00 79.81 84 GLN A O 1
ATOM 679 N N . GLN A 1 85 ? -7.081 -5.381 17.390 1.00 84.25 85 GLN A N 1
ATOM 680 C CA . GLN A 1 85 ? -7.181 -6.641 16.646 1.00 84.25 85 GLN A CA 1
ATOM 681 C C . GLN A 1 85 ? -7.702 -6.426 15.224 1.00 84.25 85 GLN A C 1
ATOM 683 O O . GLN A 1 85 ? -7.240 -7.073 14.289 1.00 84.25 85 GLN A O 1
ATOM 688 N N . GLY A 1 86 ? -8.606 -5.468 15.017 1.00 84.38 86 GLY A N 1
ATOM 689 C CA . GLY A 1 86 ? -9.074 -5.129 13.669 1.00 84.38 86 GLY A CA 1
ATOM 690 C C . GLY A 1 86 ? -7.942 -4.652 12.752 1.00 84.38 86 GLY A C 1
ATOM 691 O O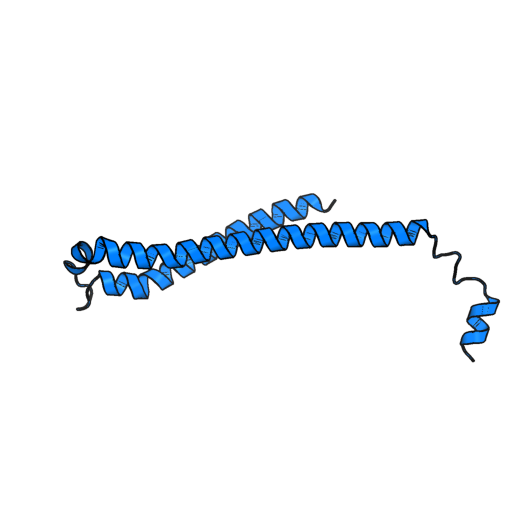 . GLY A 1 86 ? -7.909 -5.024 11.579 1.00 84.38 86 GLY A O 1
ATOM 692 N N . SER A 1 87 ? -6.960 -3.918 13.291 1.00 85.44 87 SER A N 1
ATOM 693 C CA . SER A 1 87 ? -5.784 -3.467 12.533 1.00 85.44 87 SER A CA 1
ATOM 694 C C . SER A 1 87 ? -4.924 -4.626 12.017 1.00 85.44 87 SER A C 1
ATOM 696 O O . SER A 1 87 ? -4.499 -4.604 10.858 1.00 85.44 87 SER A O 1
ATOM 698 N N . ILE A 1 88 ? -4.711 -5.675 12.826 1.00 88.00 88 ILE A N 1
ATOM 699 C CA . ILE A 1 88 ? -3.910 -6.832 12.398 1.00 88.00 88 ILE A CA 1
ATOM 700 C C . ILE A 1 88 ? -4.626 -7.630 11.303 1.00 88.00 88 ILE A C 1
ATOM 702 O O . ILE A 1 88 ? -4.000 -8.016 10.317 1.00 88.00 88 ILE A O 1
ATOM 706 N N . TYR A 1 89 ? -5.947 -7.813 11.414 1.00 88.75 89 TYR A N 1
ATOM 707 C CA . TYR A 1 89 ? -6.723 -8.500 10.380 1.00 88.75 89 TYR A CA 1
ATOM 708 C C . TYR A 1 89 ? -6.738 -7.713 9.068 1.00 88.75 89 TYR A C 1
ATOM 710 O O . TYR A 1 89 ? -6.523 -8.291 8.002 1.00 88.75 89 TYR A O 1
ATOM 718 N N . MET A 1 90 ? -6.913 -6.390 9.138 1.00 87.50 90 MET A N 1
ATOM 719 C CA . MET A 1 90 ? -6.837 -5.525 7.960 1.00 87.50 90 MET A CA 1
ATOM 720 C C . MET A 1 90 ? -5.448 -5.582 7.315 1.00 87.50 90 MET A C 1
ATOM 722 O O . MET A 1 90 ? -5.336 -5.679 6.095 1.00 87.50 90 MET A O 1
ATOM 726 N N . PHE A 1 91 ? -4.382 -5.580 8.120 1.00 88.56 91 PHE A N 1
ATOM 727 C CA . PHE A 1 91 ? -3.012 -5.700 7.626 1.00 88.56 91 PHE A CA 1
ATOM 728 C C . PHE A 1 91 ? -2.802 -6.984 6.816 1.00 88.56 91 PHE A C 1
ATOM 730 O O . PHE A 1 91 ? -2.292 -6.934 5.699 1.00 88.56 91 PHE A O 1
ATOM 737 N N . VAL A 1 92 ? -3.267 -8.126 7.330 1.00 91.69 92 VAL A N 1
ATOM 738 C CA . VAL A 1 92 ? -3.169 -9.416 6.630 1.00 91.69 92 VAL A CA 1
ATOM 739 C C . VAL A 1 92 ? -3.931 -9.395 5.301 1.00 91.69 92 VAL A C 1
ATOM 741 O O . VAL A 1 92 ? -3.398 -9.832 4.281 1.00 91.69 92 VAL A O 1
ATOM 744 N N . VAL A 1 93 ? -5.147 -8.840 5.272 1.00 91.69 93 VAL A N 1
ATOM 745 C CA . VAL A 1 93 ? -5.930 -8.698 4.029 1.00 91.69 93 VAL A CA 1
ATOM 746 C C . VAL A 1 93 ? -5.196 -7.829 3.000 1.00 91.69 93 VAL A C 1
ATOM 748 O O . VAL A 1 93 ? -5.156 -8.175 1.818 1.00 91.69 93 VAL A O 1
ATOM 751 N N . LEU A 1 94 ? -4.567 -6.733 3.436 1.00 91.50 94 LEU A N 1
ATOM 752 C CA . LEU A 1 94 ? -3.777 -5.866 2.556 1.00 91.50 94 LEU A CA 1
ATOM 753 C C . LEU A 1 94 ? -2.539 -6.572 1.996 1.00 91.50 94 LEU A C 1
ATOM 755 O O . LEU A 1 94 ? -2.200 -6.327 0.842 1.00 91.50 94 LEU A O 1
ATOM 759 N N . ILE A 1 95 ? -1.901 -7.473 2.749 1.00 90.81 95 ILE A N 1
ATOM 760 C CA . ILE A 1 95 ? -0.782 -8.287 2.243 1.00 90.81 95 ILE A CA 1
ATOM 761 C C . ILE A 1 95 ? -1.242 -9.199 1.101 1.00 90.81 95 ILE A C 1
ATOM 763 O O . ILE A 1 95 ? -0.578 -9.267 0.068 1.00 90.81 95 ILE A O 1
ATOM 767 N N . PHE A 1 96 ? -2.386 -9.876 1.238 1.00 93.38 96 PHE A N 1
ATOM 768 C CA . PHE A 1 96 ? -2.915 -10.704 0.148 1.00 93.38 96 PHE A CA 1
ATOM 769 C C . PHE A 1 96 ? -3.275 -9.868 -1.082 1.00 93.38 96 PHE A C 1
ATOM 771 O O . PHE A 1 96 ? -2.978 -10.262 -2.212 1.00 93.38 96 PHE A O 1
ATOM 778 N N . TYR A 1 97 ? -3.873 -8.693 -0.871 1.00 92.75 97 TYR A N 1
ATOM 779 C CA . TYR A 1 97 ? -4.160 -7.757 -1.953 1.00 92.75 97 TYR A CA 1
ATOM 780 C C . TYR A 1 97 ? -2.879 -7.282 -2.653 1.00 92.75 97 TYR A C 1
ATOM 782 O O . TYR A 1 97 ? -2.815 -7.292 -3.881 1.00 92.75 97 TYR A O 1
ATOM 790 N N . TYR A 1 98 ? -1.848 -6.924 -1.884 1.00 91.31 98 TYR A N 1
ATOM 791 C CA . TYR A 1 98 ? -0.527 -6.571 -2.397 1.00 91.31 98 TYR A CA 1
ATOM 792 C C . TYR A 1 98 ? 0.058 -7.690 -3.253 1.00 91.31 98 TYR A C 1
ATOM 794 O O . TYR A 1 98 ? 0.447 -7.432 -4.385 1.00 91.31 98 TYR A O 1
ATOM 802 N N . ALA A 1 99 ? 0.074 -8.925 -2.745 1.00 89.94 99 ALA A N 1
ATOM 803 C CA . ALA A 1 99 ? 0.640 -10.068 -3.454 1.00 89.94 99 ALA A CA 1
ATOM 804 C C . ALA A 1 99 ? -0.050 -10.290 -4.808 1.00 89.94 99 ALA A C 1
ATOM 806 O O . ALA A 1 99 ? 0.620 -10.473 -5.822 1.00 89.94 99 ALA A O 1
ATOM 807 N N . LYS A 1 100 ? -1.386 -10.182 -4.848 1.00 90.06 100 LYS A N 1
ATOM 808 C CA . LYS A 1 100 ? -2.141 -10.232 -6.106 1.00 90.06 100 LYS A CA 1
ATOM 809 C C . LYS A 1 100 ? -1.744 -9.088 -7.041 1.00 90.06 100 LYS A C 1
ATOM 811 O O . LYS A 1 100 ? -1.497 -9.323 -8.216 1.00 90.06 100 LYS A O 1
ATOM 816 N N . LYS A 1 101 ? -1.662 -7.858 -6.527 1.00 89.06 101 LYS A N 1
ATOM 817 C CA . LYS A 1 101 ? -1.312 -6.690 -7.343 1.00 89.06 101 LYS A CA 1
ATOM 818 C C . LYS A 1 101 ? 0.130 -6.709 -7.842 1.00 89.06 101 LYS A C 1
ATOM 820 O O . LYS A 1 101 ? 0.388 -6.158 -8.904 1.00 89.06 101 LYS A O 1
ATOM 825 N N . MET A 1 102 ? 1.040 -7.328 -7.099 1.00 85.69 102 MET A N 1
ATOM 826 C CA . MET A 1 102 ? 2.430 -7.497 -7.504 1.00 85.69 102 MET A CA 1
ATOM 827 C C . MET A 1 102 ? 2.551 -8.492 -8.656 1.00 85.69 102 MET A C 1
ATOM 829 O O . MET A 1 102 ? 3.309 -8.224 -9.573 1.00 85.69 102 MET A O 1
ATOM 833 N N . SER A 1 103 ? 1.732 -9.551 -8.675 1.00 85.19 103 SER A N 1
ATOM 834 C CA . SER A 1 103 ? 1.634 -10.449 -9.835 1.00 85.19 103 SER A CA 1
ATOM 835 C C . SER A 1 103 ? 1.192 -9.699 -11.095 1.00 85.19 103 SER A C 1
ATOM 837 O O . SER A 1 103 ? 1.817 -9.852 -12.134 1.00 85.19 103 SER A O 1
ATOM 839 N N . ASP A 1 104 ? 0.168 -8.842 -10.994 1.00 84.31 104 ASP A N 1
ATOM 840 C CA . ASP A 1 104 ? -0.278 -8.033 -12.138 1.00 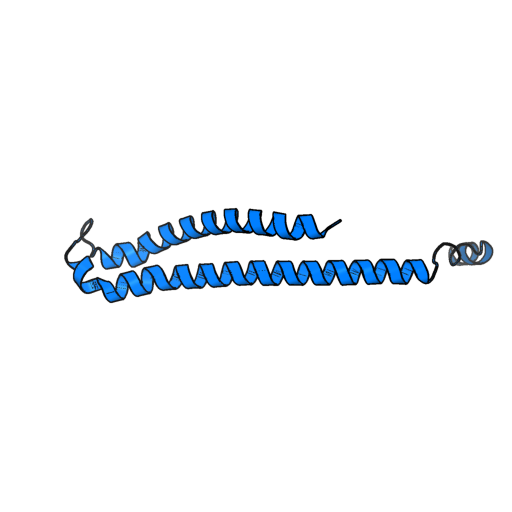84.31 104 ASP A CA 1
ATOM 841 C C . ASP A 1 104 ? 0.821 -7.058 -12.614 1.00 84.31 104 ASP A C 1
ATOM 843 O O . ASP A 1 104 ? 0.934 -6.772 -13.803 1.00 84.31 104 ASP A O 1
ATOM 847 N N . LEU A 1 105 ? 1.604 -6.509 -11.676 1.00 83.94 105 LEU A N 1
ATOM 848 C CA . LEU A 1 105 ? 2.697 -5.583 -11.975 1.00 83.94 105 LEU A CA 1
ATOM 849 C C . LEU A 1 105 ? 3.859 -6.324 -12.651 1.00 83.94 105 LEU A C 1
ATOM 851 O O . LEU A 1 105 ? 4.406 -5.846 -13.638 1.00 83.94 105 LEU A O 1
ATOM 855 N N . ASP A 1 106 ? 4.214 -7.505 -12.153 1.00 81.62 106 ASP A N 1
ATOM 856 C CA . ASP A 1 106 ? 5.251 -8.339 -12.754 1.00 81.62 106 ASP A CA 1
ATOM 857 C C . ASP A 1 106 ? 4.862 -8.746 -14.187 1.00 81.62 106 ASP A C 1
ATOM 859 O O . ASP A 1 106 ? 5.711 -8.665 -15.070 1.00 81.62 106 ASP A O 1
ATOM 863 N N . ASP A 1 107 ? 3.589 -9.062 -14.457 1.00 80.69 107 ASP A N 1
ATOM 864 C CA . ASP A 1 107 ? 3.095 -9.351 -15.814 1.00 80.69 107 ASP A CA 1
ATOM 865 C C . ASP A 1 107 ? 3.232 -8.136 -16.758 1.00 80.69 107 ASP A C 1
ATOM 867 O O . ASP A 1 107 ? 3.692 -8.267 -17.894 1.00 80.69 107 ASP A O 1
ATOM 871 N N . GLU A 1 108 ? 2.886 -6.930 -16.294 1.00 78.44 108 GLU A 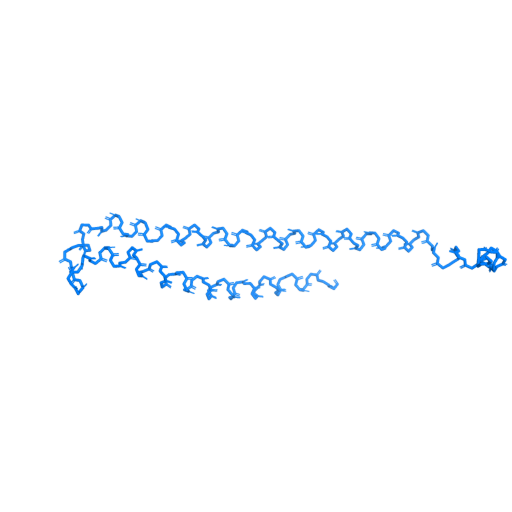N 1
ATOM 872 C CA . GLU A 1 108 ? 2.966 -5.693 -17.088 1.00 78.44 108 GLU A CA 1
ATOM 873 C C . GLU A 1 108 ? 4.415 -5.332 -17.464 1.00 78.44 108 GLU A C 1
ATOM 875 O O . GLU A 1 108 ? 4.695 -4.928 -18.596 1.00 78.44 108 GLU A O 1
ATOM 880 N N . PHE A 1 109 ? 5.356 -5.516 -16.535 1.00 75.44 109 PHE A N 1
ATOM 881 C CA . PHE A 1 109 ? 6.772 -5.216 -16.761 1.00 75.44 109 PHE A CA 1
ATOM 882 C C . PHE A 1 109 ? 7.545 -6.377 -17.416 1.00 75.44 109 PHE A C 1
ATOM 884 O O . PHE A 1 109 ? 8.562 -6.116 -18.064 1.00 75.44 109 PHE A O 1
ATOM 891 N N . ALA A 1 110 ? 7.061 -7.624 -17.331 1.00 68.94 110 ALA A N 1
ATOM 892 C CA . ALA A 1 110 ? 7.614 -8.771 -18.057 1.00 68.94 110 ALA A CA 1
ATOM 893 C C . ALA A 1 110 ? 7.347 -8.687 -19.570 1.00 68.94 110 ALA A C 1
ATOM 895 O O . ALA A 1 110 ? 8.236 -8.989 -20.364 1.00 68.94 110 ALA A O 1
ATOM 896 N N . VAL A 1 111 ? 6.169 -8.205 -19.986 1.00 57.97 111 VAL A N 1
ATOM 897 C CA . VAL A 1 111 ? 5.805 -8.055 -21.413 1.00 57.97 111 VAL A CA 1
ATOM 898 C C . VAL A 1 111 ? 6.574 -6.914 -22.102 1.00 57.97 111 VAL A C 1
ATOM 900 O O . VAL A 1 111 ? 6.742 -6.915 -23.316 1.00 57.97 111 VAL A O 1
ATOM 903 N N . GLY A 1 112 ? 7.119 -5.956 -21.347 1.00 53.91 112 GLY A N 1
ATOM 904 C CA . GLY A 1 112 ? 7.981 -4.898 -21.889 1.00 53.91 112 GLY A CA 1
ATOM 905 C C . GLY A 1 112 ? 9.436 -5.320 -22.142 1.00 53.91 112 GLY A C 1
ATOM 906 O O . GLY A 1 112 ? 10.259 -4.451 -22.437 1.00 53.91 112 GLY A O 1
ATOM 907 N N . GLY A 1 113 ? 9.786 -6.595 -21.941 1.00 48.12 113 GLY A N 1
ATOM 908 C CA . GLY A 1 113 ? 11.150 -7.138 -21.962 1.00 48.12 113 GLY A CA 1
ATOM 909 C C . GLY A 1 113 ? 11.597 -7.848 -23.247 1.00 48.12 113 GLY A C 1
ATOM 910 O O . GLY A 1 113 ? 12.700 -8.391 -23.233 1.00 48.12 113 GLY A O 1
ATOM 911 N N . GLU A 1 114 ? 10.798 -7.840 -24.319 1.00 38.69 114 GLU A N 1
ATOM 912 C CA . GLU A 1 114 ? 11.157 -8.385 -25.647 1.00 38.69 114 GLU A CA 1
ATOM 913 C C . GLU A 1 114 ? 11.467 -7.289 -26.679 1.00 38.69 114 GLU A C 1
ATOM 915 O O . GLU A 1 114 ? 10.779 -6.238 -26.672 1.00 38.69 114 GLU A O 1
#

pLDDT: mean 77.54, std 12.0, range [38.69, 93.38]

Secondary structure (DSSP, 8-state):
-HHHHHHHS-TTTTT--HHHHHHHHHHHHHHHHHHHHHHHHHHHHHHHHHHHHHHHHHHHHHHTHHHHTTSEETTEEHHHHIIIIIHHHHHHHHHHHHHHHHHHHHHHHHHTT-

Foldseek 3Di:
DVVVVVVVVPPPPPVPDPVVVVVVVVVVVVVVVLVVVLVVVLVVLVVVLVVCLVCCLVVVLPVCVVVQQVDDDPNHGRSVCCNPVVSVVSNVVSVVVSVVVVVVSCVVSVVVPD

Sequence (114 aa):
MAYYYCRILGIQQAAYTPKSYNNIVMEKIAMKDKAEAYWKANVSLILKLLAIWFVVPFLGGIVFVDTLNQFSLGGYPLGFWIAQQGSIYMFVVLIFYYAKKMSDLDDEFAVGGE